Protein AF-A0A897N7P8-F1 (afdb_monomer_lite)

Organism: NCBI:txid2841257

Sequence (46 aa):
MSLKPAPRAAVLVKERVQEALHSGKLSEPDAQVLEEFDRDLERYLR

Foldseek 3Di:
DPCPDDLVVLVVVLVVLVVVLVVPPDDPVRNVVSVVVNVVSVVVND

Secondary structure (DSSP, 8-state):
---PPPHHHHHHHHHHHHH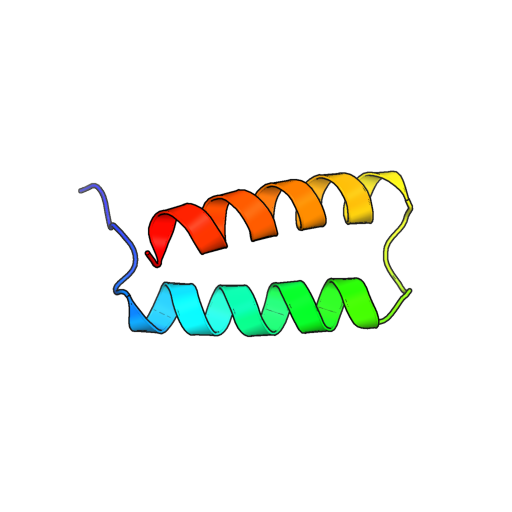HHHTT-S-HHHHHHHHHHHHHHHHHH-

Structure (mmCIF, N/CA/C/O backbone):
data_AF-A0A897N7P8-F1
#
_entry.id   AF-A0A897N7P8-F1
#
loop_
_atom_site.group_PDB
_atom_site.id
_atom_site.type_symbol
_atom_site.label_atom_id
_atom_site.label_alt_id
_atom_site.label_comp_id
_atom_site.label_asym_id
_atom_site.label_entity_id
_atom_site.label_seq_id
_atom_site.pdbx_PDB_ins_code
_atom_site.Cartn_x
_atom_site.Cartn_y
_atom_site.Cartn_z
_atom_site.occupancy
_atom_site.B_iso_or_equiv
_atom_site.auth_seq_id
_atom_site.auth_comp_id
_atom_site.auth_asym_id
_atom_site.auth_atom_id
_atom_site.pdbx_PDB_model_num
ATOM 1 N N . MET A 1 1 ? 24.660 0.077 -3.859 1.00 39.97 1 MET A N 1
ATOM 2 C CA . MET A 1 1 ? 23.855 0.056 -5.099 1.00 39.97 1 MET A CA 1
ATOM 3 C C . MET A 1 1 ? 22.430 0.432 -4.733 1.00 39.97 1 MET A C 1
ATOM 5 O O . MET A 1 1 ? 21.846 -0.252 -3.906 1.00 39.97 1 MET A O 1
ATOM 9 N N . SER A 1 2 ? 21.902 1.538 -5.261 1.00 51.75 2 SER A N 1
ATOM 10 C CA . SER A 1 2 ? 20.505 1.929 -5.037 1.00 51.75 2 SER A CA 1
ATOM 11 C C . SER A 1 2 ? 19.649 1.169 -6.049 1.00 51.75 2 SER A C 1
ATOM 13 O O . SER A 1 2 ? 19.595 1.531 -7.224 1.00 51.75 2 SER A O 1
ATOM 15 N N . LEU A 1 3 ? 19.088 0.036 -5.625 1.00 57.72 3 LEU A N 1
ATOM 16 C CA . LEU A 1 3 ? 18.163 -0.751 -6.435 1.00 57.72 3 LEU A CA 1
ATOM 17 C C . LEU A 1 3 ? 16.836 0.005 -6.476 1.00 57.72 3 LEU A C 1
ATOM 19 O O . LEU A 1 3 ? 15.952 -0.236 -5.660 1.00 57.72 3 LEU A O 1
ATOM 23 N N . LYS A 1 4 ? 16.707 0.955 -7.407 1.00 59.69 4 LYS A N 1
ATOM 24 C CA . LYS A 1 4 ? 15.383 1.443 -7.792 1.00 59.69 4 LYS A CA 1
ATOM 25 C C . LYS A 1 4 ? 14.613 0.218 -8.301 1.00 59.69 4 LYS A C 1
ATOM 27 O O . LYS A 1 4 ? 15.108 -0.424 -9.233 1.00 59.69 4 LYS A O 1
ATOM 32 N N . PRO A 1 5 ? 13.494 -0.170 -7.669 1.00 61.50 5 PRO A N 1
ATOM 33 C CA . PRO A 1 5 ? 12.743 -1.335 -8.104 1.00 61.50 5 PRO A CA 1
ATOM 34 C C . PRO A 1 5 ? 12.383 -1.159 -9.578 1.00 61.50 5 PRO A C 1
ATOM 36 O O . PRO A 1 5 ? 12.005 -0.073 -10.012 1.00 61.50 5 PRO A O 1
ATOM 39 N N . ALA A 1 6 ? 12.546 -2.221 -10.368 1.00 75.69 6 ALA A N 1
ATOM 40 C CA . ALA A 1 6 ? 12.103 -2.194 -11.753 1.00 75.69 6 ALA A CA 1
ATOM 41 C C . ALA A 1 6 ? 10.610 -1.799 -11.785 1.00 75.69 6 ALA A C 1
ATOM 43 O O . ALA A 1 6 ? 9.864 -2.270 -10.924 1.00 75.69 6 ALA A O 1
ATOM 44 N N . PRO A 1 7 ? 10.138 -0.999 -12.757 1.00 73.69 7 PRO A N 1
ATOM 45 C CA . PRO A 1 7 ? 8.765 -0.479 -12.774 1.00 73.69 7 PRO A CA 1
ATOM 46 C C . PRO A 1 7 ? 7.682 -1.553 -12.577 1.00 73.69 7 PRO A C 1
ATOM 48 O O . PRO A 1 7 ? 6.692 -1.330 -11.891 1.00 73.69 7 PRO A O 1
ATOM 51 N N . ARG A 1 8 ? 7.911 -2.770 -13.090 1.00 82.25 8 ARG A N 1
ATOM 52 C CA . ARG A 1 8 ? 7.024 -3.929 -12.882 1.00 82.25 8 ARG A CA 1
ATOM 53 C C . ARG A 1 8 ? 6.899 -4.360 -11.418 1.00 82.25 8 ARG A C 1
ATOM 55 O O . ARG A 1 8 ? 5.820 -4.751 -10.994 1.00 82.25 8 ARG A O 1
ATOM 62 N N . ALA A 1 9 ? 7.984 -4.296 -10.652 1.00 86.25 9 ALA A N 1
ATOM 63 C CA . ALA A 1 9 ? 7.960 -4.615 -9.229 1.00 86.25 9 ALA A CA 1
ATOM 64 C C . ALA A 1 9 ? 7.157 -3.569 -8.444 1.00 86.25 9 ALA A C 1
ATOM 66 O O . ALA A 1 9 ? 6.395 -3.937 -7.561 1.00 86.25 9 ALA A O 1
ATOM 67 N N . ALA A 1 10 ? 7.265 -2.288 -8.806 1.00 87.31 10 ALA A N 1
ATOM 68 C CA . ALA A 1 10 ? 6.475 -1.229 -8.180 1.00 87.31 10 ALA A CA 1
ATOM 69 C C . ALA A 1 10 ? 4.966 -1.374 -8.468 1.00 87.31 10 ALA A C 1
ATOM 71 O O . ALA A 1 10 ? 4.160 -1.171 -7.566 1.00 87.31 10 ALA A O 1
ATOM 72 N N . VAL A 1 11 ? 4.579 -1.815 -9.673 1.00 89.81 11 VAL A N 1
ATOM 73 C CA . VAL A 1 11 ? 3.172 -2.140 -9.990 1.00 89.81 11 VAL A CA 1
ATOM 74 C C . VAL A 1 11 ? 2.647 -3.286 -9.120 1.00 89.81 11 VAL A C 1
ATOM 76 O O . VAL A 1 11 ? 1.590 -3.147 -8.516 1.00 89.81 11 VAL A O 1
ATOM 79 N N . LEU A 1 12 ? 3.406 -4.380 -8.984 1.00 92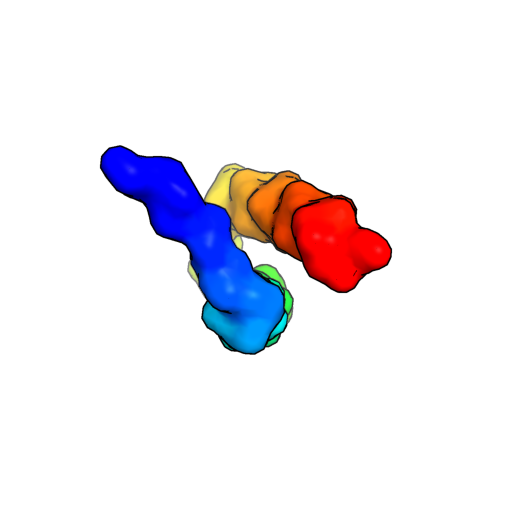.94 12 LEU A N 1
ATOM 80 C CA . LEU A 1 12 ? 3.011 -5.507 -8.127 1.00 92.94 12 LEU A CA 1
ATOM 81 C C . LEU A 1 12 ? 2.857 -5.093 -6.659 1.00 92.94 12 LEU A C 1
ATOM 83 O O . LEU A 1 12 ? 1.941 -5.543 -5.978 1.00 92.94 12 LEU A O 1
ATOM 87 N N . VAL A 1 13 ? 3.748 -4.232 -6.160 1.00 92.69 13 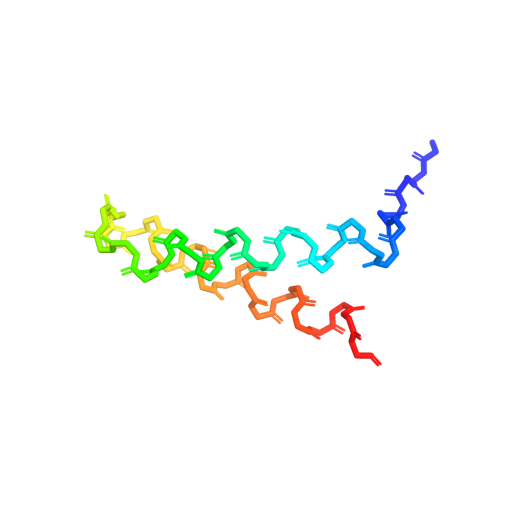VAL A N 1
ATOM 88 C CA . VAL A 1 13 ? 3.631 -3.696 -4.798 1.00 92.69 13 VAL A CA 1
ATOM 89 C C . VAL A 1 13 ? 2.364 -2.850 -4.664 1.00 92.69 13 VAL A C 1
ATOM 91 O O . VAL A 1 13 ? 1.643 -3.022 -3.685 1.00 92.69 13 VAL A O 1
ATOM 94 N N . LYS A 1 14 ? 2.046 -2.004 -5.653 1.00 92.81 14 LYS A N 1
ATOM 95 C CA . LYS A 1 14 ? 0.816 -1.199 -5.656 1.00 92.81 14 LYS A CA 1
ATOM 96 C C . LYS A 1 14 ? -0.445 -2.066 -5.586 1.00 92.81 14 LYS A C 1
ATOM 98 O O . LYS A 1 14 ? -1.311 -1.807 -4.758 1.00 92.81 14 LYS A O 1
ATOM 103 N N . GLU A 1 15 ? -0.528 -3.129 -6.384 1.00 94.38 15 GLU A N 1
ATOM 104 C CA . GLU A 1 15 ? -1.666 -4.063 -6.347 1.00 94.38 15 GLU A CA 1
ATOM 105 C C . GLU A 1 15 ? -1.859 -4.669 -4.947 1.00 94.38 15 GLU A C 1
ATOM 107 O O . GLU A 1 15 ? -2.971 -4.694 -4.423 1.00 94.38 15 GLU A O 1
ATOM 112 N N . ARG A 1 16 ? -0.769 -5.084 -4.287 1.00 95.06 16 ARG A N 1
ATOM 113 C CA . ARG A 1 16 ? -0.822 -5.650 -2.927 1.00 95.06 16 ARG A CA 1
ATOM 114 C C . ARG A 1 16 ? -1.205 -4.633 -1.860 1.00 95.06 16 ARG A C 1
ATOM 116 O O . ARG A 1 16 ? -1.915 -4.983 -0.921 1.00 95.06 16 ARG A O 1
ATOM 123 N N . VAL A 1 17 ? -0.740 -3.395 -1.994 1.00 94.56 17 VAL A N 1
ATOM 124 C CA . VAL A 1 17 ? -1.117 -2.293 -1.101 1.00 94.56 17 VAL A CA 1
ATOM 125 C C . VAL A 1 17 ? -2.618 -2.028 -1.196 1.00 94.56 17 VAL A C 1
ATOM 127 O O . VAL A 1 17 ? -3.295 -1.988 -0.171 1.00 94.56 17 VAL A O 1
ATOM 130 N N . GLN A 1 18 ? -3.159 -1.957 -2.413 1.00 94.44 18 GLN A N 1
ATOM 131 C CA . GLN A 1 18 ? -4.593 -1.768 -2.633 1.00 94.44 18 GLN A CA 1
ATOM 132 C C . GLN A 1 18 ? -5.425 -2.949 -2.113 1.00 94.44 18 GLN A C 1
ATOM 134 O O . GLN A 1 18 ? -6.453 -2.739 -1.472 1.00 94.44 18 GLN A O 1
ATOM 139 N N . GLU A 1 19 ? -4.973 -4.192 -2.315 1.00 96.06 19 GLU A N 1
ATOM 140 C CA . GLU A 1 19 ? -5.606 -5.377 -1.715 1.00 96.06 19 GLU A CA 1
ATOM 141 C C . GLU A 1 19 ? -5.643 -5.295 -0.180 1.00 96.06 19 GLU A C 1
ATOM 143 O O . GLU A 1 19 ? -6.670 -5.590 0.437 1.00 96.06 19 GLU A O 1
ATOM 148 N N . ALA A 1 20 ? -4.538 -4.887 0.448 1.00 94.62 20 ALA A N 1
ATOM 149 C CA . ALA A 1 20 ? -4.440 -4.775 1.899 1.00 94.62 20 ALA A CA 1
ATOM 150 C C . ALA A 1 20 ? -5.361 -3.678 2.456 1.00 94.62 20 ALA A C 1
ATOM 152 O O . ALA A 1 20 ? -6.080 -3.940 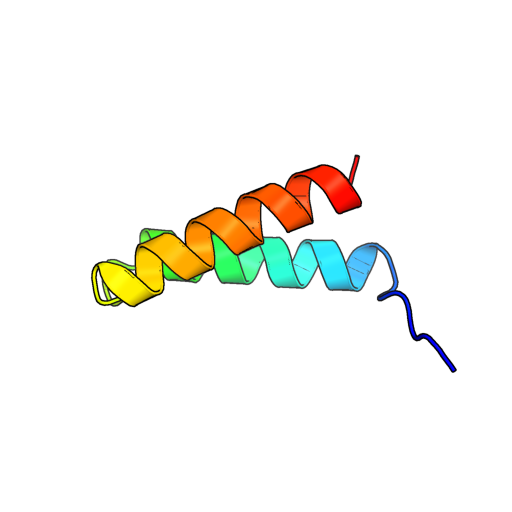3.424 1.00 94.62 20 ALA A O 1
ATOM 153 N N . LEU A 1 21 ? -5.411 -2.507 1.812 1.00 94.50 21 LEU A N 1
ATOM 154 C CA . LEU A 1 21 ? -6.326 -1.415 2.164 1.00 94.50 21 LEU A CA 1
ATOM 155 C C . LEU A 1 21 ? -7.798 -1.842 2.046 1.00 94.50 21 LEU A C 1
ATOM 157 O O . LEU A 1 21 ? -8.583 -1.622 2.966 1.00 94.50 21 LEU A O 1
ATOM 161 N N . HIS A 1 22 ? -8.170 -2.539 0.968 1.00 94.25 22 HIS A N 1
ATOM 162 C CA . HIS A 1 22 ? -9.543 -3.022 0.767 1.00 94.25 22 HIS A CA 1
ATOM 163 C C . HIS A 1 22 ? -9.938 -4.188 1.678 1.00 94.25 22 HIS A C 1
ATOM 165 O O . HIS A 1 22 ? -11.126 -4.454 1.856 1.00 94.25 22 HIS A O 1
ATOM 171 N N . SER A 1 23 ? -8.972 -4.898 2.266 1.00 93.44 23 SER A N 1
ATOM 172 C CA . SER A 1 23 ? -9.262 -6.045 3.129 1.00 93.44 23 SER A CA 1
ATOM 173 C C . SER A 1 23 ? -9.993 -5.668 4.423 1.00 93.44 23 SER A C 1
ATOM 175 O O . SER A 1 23 ? -10.602 -6.541 5.042 1.00 93.44 23 SER A O 1
ATOM 177 N N . GLY A 1 24 ? -9.901 -4.403 4.858 1.00 88.31 24 GLY A N 1
ATOM 178 C CA . GLY A 1 24 ? -10.466 -3.923 6.124 1.00 88.31 24 GLY A CA 1
ATOM 179 C C . GLY A 1 24 ? -9.848 -4.565 7.373 1.00 88.31 24 GLY A C 1
ATOM 180 O O . GLY A 1 24 ? -10.398 -4.438 8.461 1.00 88.31 24 GLY A O 1
ATOM 181 N N . LYS A 1 25 ? -8.730 -5.292 7.227 1.00 92.12 25 LYS A N 1
ATOM 182 C CA . LYS A 1 25 ? -8.047 -6.005 8.322 1.00 92.12 25 LYS A CA 1
ATOM 183 C C . LYS A 1 25 ? -6.970 -5.173 9.014 1.00 92.12 25 LYS A C 1
ATOM 185 O O . LYS A 1 25 ? -6.405 -5.627 10.006 1.00 92.12 25 LYS A O 1
ATOM 190 N N . LEU A 1 26 ? -6.645 -4.009 8.460 1.00 93.06 26 LEU A N 1
ATOM 191 C CA . LEU A 1 26 ? -5.634 -3.115 9.004 1.00 93.06 26 LEU A CA 1
ATOM 192 C C . LEU A 1 26 ? -6.212 -2.328 10.176 1.00 93.06 26 LEU A C 1
ATOM 194 O O . LEU A 1 26 ? -7.383 -1.945 10.165 1.00 93.06 26 LEU A O 1
ATOM 198 N N . SER A 1 27 ? -5.375 -2.075 11.178 1.00 95.69 27 SER A N 1
ATOM 199 C CA . SER A 1 27 ? -5.699 -1.070 12.181 1.00 95.69 27 SER A CA 1
ATOM 200 C C . SER A 1 27 ? -5.727 0.318 11.523 1.00 95.69 27 SER A C 1
ATOM 202 O O . SER A 1 27 ? -5.080 0.536 10.501 1.00 95.69 27 SER A O 1
ATOM 204 N N . GLU A 1 28 ? -6.466 1.267 12.097 1.00 93.19 28 GLU A N 1
ATOM 205 C CA . GLU A 1 28 ? -6.528 2.644 11.589 1.00 93.19 28 GLU A CA 1
ATOM 206 C C . GLU A 1 28 ? -5.143 3.306 11.387 1.00 93.19 28 GLU A C 1
ATOM 208 O O . GLU A 1 28 ? -4.925 3.869 10.312 1.00 93.19 28 GLU A O 1
ATOM 213 N N . PRO A 1 29 ? -4.170 3.208 12.322 1.00 95.12 29 PRO A N 1
ATOM 214 C CA . PRO A 1 29 ? -2.837 3.764 12.084 1.00 95.12 29 PRO A CA 1
ATOM 215 C C . PRO A 1 29 ? -2.080 3.040 10.961 1.00 95.12 29 PRO A C 1
ATOM 217 O O . PRO A 1 29 ? -1.406 3.696 10.169 1.00 95.12 29 PRO A O 1
ATOM 220 N N . ASP A 1 30 ? -2.216 1.716 10.839 1.00 94.56 30 ASP A N 1
ATOM 221 C CA . ASP A 1 30 ? -1.564 0.967 9.756 1.00 94.56 30 ASP A CA 1
ATOM 222 C C . ASP A 1 30 ? -2.166 1.321 8.392 1.00 94.56 30 ASP A C 1
ATOM 224 O O . ASP A 1 30 ? -1.436 1.459 7.412 1.00 94.56 30 ASP A O 1
ATOM 228 N N . ALA A 1 31 ? -3.488 1.504 8.326 1.00 94.94 31 ALA A N 1
ATOM 229 C CA . ALA A 1 31 ? -4.181 1.921 7.113 1.00 94.94 31 ALA A CA 1
ATOM 230 C C . ALA A 1 31 ? -3.705 3.305 6.651 1.00 94.94 31 ALA A C 1
ATOM 232 O O . ALA A 1 31 ? -3.379 3.465 5.479 1.00 94.94 31 ALA A O 1
ATOM 233 N N . GLN A 1 32 ? -3.564 4.272 7.565 1.00 95.62 32 GLN A N 1
ATOM 234 C CA . GLN A 1 32 ? -3.063 5.614 7.235 1.00 95.62 32 GLN A CA 1
ATOM 235 C C . GLN A 1 32 ? -1.637 5.592 6.670 1.00 95.62 32 GLN A C 1
ATOM 237 O O . GLN A 1 32 ? -1.358 6.260 5.672 1.00 95.62 32 GLN A O 1
ATOM 242 N N . VAL A 1 33 ? -0.741 4.804 7.273 1.00 95.81 33 VAL A N 1
ATOM 243 C CA . VAL A 1 33 ? 0.634 4.636 6.771 1.00 95.81 33 VAL A CA 1
ATOM 244 C C . VAL A 1 33 ? 0.627 3.998 5.382 1.00 95.81 33 VAL A C 1
ATOM 246 O O . VAL A 1 33 ? 1.366 4.419 4.491 1.00 95.81 33 VAL A O 1
ATOM 249 N N . LEU A 1 34 ? -0.222 2.991 5.175 1.00 95.50 34 LEU A N 1
ATOM 250 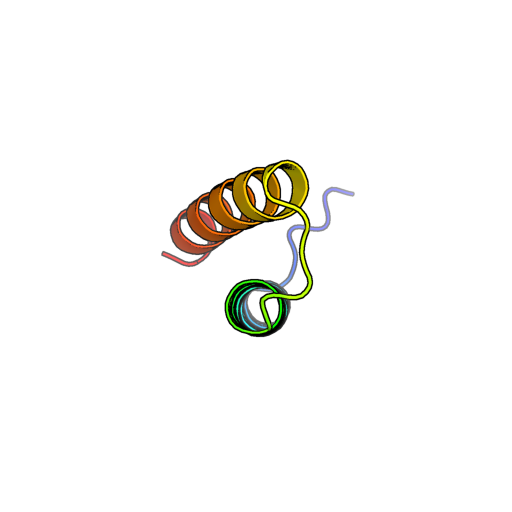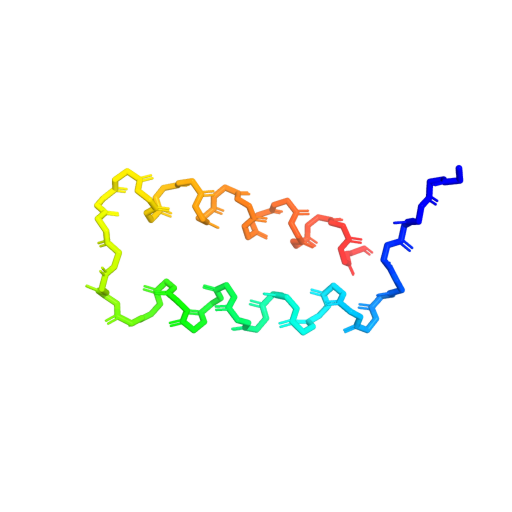C CA . LEU A 1 34 ? -0.300 2.278 3.906 1.00 95.50 34 LEU A CA 1
ATOM 251 C C . LEU A 1 34 ? -0.937 3.132 2.792 1.00 95.50 34 LEU A C 1
ATOM 253 O O . LEU A 1 34 ? -0.506 3.043 1.645 1.00 95.50 34 LEU A O 1
ATOM 257 N N . GLU A 1 35 ? -1.892 4.005 3.121 1.00 95.69 35 GLU A N 1
ATOM 258 C CA . GLU A 1 35 ? -2.439 5.019 2.208 1.00 95.69 35 GLU A CA 1
ATOM 259 C C . GLU A 1 35 ? -1.394 6.069 1.813 1.00 95.69 35 GLU A C 1
ATOM 261 O O . GLU A 1 35 ? -1.339 6.493 0.658 1.00 95.69 35 GLU A O 1
ATOM 266 N N . GLU A 1 36 ? -0.555 6.514 2.752 1.00 96.56 36 GLU A N 1
ATOM 267 C CA . GLU A 1 36 ? 0.552 7.420 2.436 1.00 96.56 36 GLU A CA 1
ATOM 268 C C . GLU A 1 36 ? 1.551 6.760 1.484 1.00 96.56 36 GLU A C 1
ATOM 270 O O . GLU A 1 36 ? 1.925 7.354 0.470 1.00 96.56 36 GLU A O 1
ATOM 275 N N . PHE A 1 37 ? 1.892 5.502 1.754 1.00 95.44 37 PHE A N 1
ATOM 276 C CA . PHE A 1 37 ? 2.756 4.711 0.890 1.00 95.44 37 PHE A CA 1
ATOM 277 C C . PHE A 1 37 ? 2.158 4.489 -0.511 1.00 95.44 37 PHE A C 1
ATOM 279 O O . PHE A 1 37 ? 2.887 4.599 -1.499 1.00 95.44 37 PHE A O 1
ATOM 286 N N . ASP A 1 38 ? 0.848 4.235 -0.625 1.00 95.00 38 ASP A N 1
ATOM 287 C CA . ASP A 1 38 ? 0.157 4.119 -1.919 1.00 95.00 38 ASP A CA 1
ATOM 288 C C . ASP A 1 38 ? 0.301 5.405 -2.742 1.00 95.00 38 ASP A C 1
ATOM 290 O O . ASP A 1 38 ? 0.707 5.354 -3.904 1.00 95.00 38 ASP A O 1
ATOM 294 N N . ARG A 1 39 ? 0.081 6.575 -2.121 1.00 95.12 39 ARG A N 1
ATOM 295 C CA . ARG A 1 39 ? 0.242 7.885 -2.782 1.00 95.12 39 ARG A CA 1
ATOM 296 C C . ARG A 1 39 ? 1.659 8.107 -3.309 1.00 95.12 39 ARG A C 1
ATOM 298 O O . ARG A 1 39 ? 1.830 8.646 -4.406 1.00 95.12 39 ARG A O 1
ATOM 305 N N . ASP A 1 40 ? 2.676 7.705 -2.555 1.00 93.44 40 ASP A N 1
ATOM 306 C CA . ASP A 1 40 ? 4.070 7.820 -2.990 1.00 93.44 40 ASP A CA 1
ATOM 307 C C . ASP A 1 40 ? 4.404 6.844 -4.127 1.00 93.44 40 ASP A C 1
ATOM 309 O O . ASP A 1 40 ? 5.099 7.214 -5.080 1.00 93.44 40 ASP A O 1
ATOM 313 N N . LEU A 1 41 ? 3.841 5.633 -4.095 1.00 91.50 41 LEU A N 1
ATOM 314 C CA . LEU A 1 41 ? 3.905 4.671 -5.199 1.00 91.50 41 LEU A CA 1
ATOM 315 C C . LEU A 1 41 ? 3.246 5.205 -6.474 1.00 91.50 41 LEU A C 1
ATOM 317 O O . LEU A 1 41 ? 3.806 5.043 -7.560 1.00 91.50 41 LEU A O 1
ATOM 321 N N . GLU A 1 42 ? 2.095 5.874 -6.370 1.00 91.38 42 GLU A N 1
ATOM 322 C CA . GLU A 1 42 ? 1.439 6.502 -7.523 1.00 91.38 42 GLU A CA 1
ATOM 323 C C . GLU A 1 42 ? 2.315 7.575 -8.169 1.00 91.38 42 GLU A C 1
ATOM 325 O O . GLU A 1 42 ? 2.405 7.643 -9.396 1.00 91.38 42 GLU A O 1
ATOM 330 N N . ARG A 1 43 ? 2.979 8.401 -7.351 1.00 91.50 43 ARG A N 1
ATOM 331 C CA . ARG A 1 43 ? 3.912 9.432 -7.828 1.00 91.50 43 ARG A CA 1
ATOM 332 C C . ARG A 1 43 ? 5.145 8.828 -8.487 1.00 91.50 43 ARG A C 1
ATOM 334 O O . ARG A 1 43 ? 5.628 9.389 -9.460 1.00 91.50 43 ARG A O 1
ATOM 341 N N . TYR A 1 44 ? 5.650 7.710 -7.969 1.00 87.94 44 TYR A N 1
ATOM 342 C CA . TYR A 1 44 ? 6.811 7.014 -8.528 1.00 87.94 44 TYR A CA 1
ATOM 343 C C . TYR A 1 44 ? 6.525 6.347 -9.883 1.00 87.94 44 TYR A C 1
ATOM 345 O O . TYR A 1 44 ? 7.427 6.219 -10.709 1.00 87.94 44 TYR A O 1
ATOM 353 N N . LEU A 1 45 ? 5.288 5.893 -10.098 1.00 86.31 45 LEU A N 1
ATOM 354 C CA . LEU A 1 45 ? 4.865 5.178 -11.308 1.00 86.31 45 LEU A CA 1
ATOM 355 C C . LEU A 1 45 ? 4.381 6.092 -12.451 1.00 86.31 45 LEU A C 1
ATOM 357 O O . LEU A 1 45 ? 4.143 5.583 -13.548 1.00 86.31 45 LEU A O 1
ATOM 361 N N . ARG A 1 46 ? 4.210 7.396 -12.202 1.00 84.31 46 ARG A N 1
ATOM 362 C CA . ARG A 1 46 ? 3.876 8.417 -13.211 1.00 84.31 46 ARG A CA 1
ATOM 363 C C . ARG A 1 46 ? 5.119 8.967 -13.899 1.00 84.31 46 ARG A C 1
ATOM 365 O O . ARG A 1 46 ? 5.008 9.222 -15.118 1.00 84.31 46 ARG A O 1
#

pLDDT: mean 87.68, std 12.95, range [39.97, 96.56]

Radius of gyration: 11.5 Å; chains: 1; bounding box: 34×16×25 Å